Protein AF-A0A965UC72-F1 (afdb_monomer)

Nearest PDB structures (foldseek):
  8tqw-assembly1_d  TM=5.814E-01  e=2.693E+00  Homo sapiens
  7oya-assembly1_11  TM=2.912E-01  e=6.859E-01  Danio rerio
  7u1a-assembly1_H  TM=4.426E-01  e=3.911E+00  Saccharomyces cerevisiae
  8xih-assembly1_B  TM=4.339E-01  e=4.161E+00  Mucilaginibacter paludis DSM 18603
  8t2x-assembly1_eI  TM=3.510E-01  e=3.050E+00  Saccharomyces cerevisiae

Radius of gyration: 14.93 Å; Cα contacts (8 Å, |Δi|>4): 141; chains: 1; bounding box: 43×20×46 Å

Structure (mmCIF, N/CA/C/O backbone):
data_AF-A0A965UC72-F1
#
_entry.id   AF-A0A965UC72-F1
#
loop_
_atom_site.group_PDB
_atom_site.id
_atom_site.type_symbol
_atom_site.label_atom_id
_atom_site.label_alt_id
_atom_site.label_comp_id
_atom_site.label_asym_id
_atom_site.label_entity_id
_atom_site.label_seq_id
_atom_site.pdbx_PDB_ins_code
_atom_site.Cartn_x
_atom_site.Cartn_y
_atom_site.Cartn_z
_atom_site.occupancy
_atom_site.B_iso_or_equiv
_atom_site.auth_seq_id
_atom_site.auth_comp_id
_atom_site.auth_asym_id
_atom_site.auth_atom_id
_atom_site.pdbx_PDB_model_num
ATOM 1 N N . MET A 1 1 ? -15.762 -3.792 8.008 1.00 51.50 1 MET A N 1
ATOM 2 C CA . MET A 1 1 ? -15.205 -2.495 7.567 1.00 51.50 1 MET A CA 1
ATOM 3 C C . MET A 1 1 ? -15.882 -2.161 6.254 1.00 51.50 1 MET A C 1
ATOM 5 O O . MET A 1 1 ? -15.567 -2.785 5.256 1.00 51.50 1 MET A O 1
ATOM 9 N N . VAL A 1 2 ? -16.909 -1.315 6.288 1.00 37.00 2 VAL A N 1
ATOM 10 C CA . VAL A 1 2 ? -17.797 -1.073 5.145 1.00 37.00 2 VAL A CA 1
ATOM 11 C C . VAL A 1 2 ? -18.064 0.425 5.089 1.00 37.00 2 VAL A C 1
ATOM 13 O O . VAL A 1 2 ? -18.380 1.028 6.111 1.00 37.00 2 VAL A O 1
ATOM 16 N N . PHE A 1 3 ? -17.891 1.027 3.915 1.00 47.25 3 PHE A N 1
ATOM 17 C CA . PHE A 1 3 ? -18.485 2.324 3.630 1.00 47.25 3 PHE A CA 1
ATOM 18 C C . PHE A 1 3 ? -19.904 2.050 3.122 1.00 47.25 3 PHE A C 1
ATOM 20 O O . PHE A 1 3 ? -20.079 1.602 1.992 1.00 47.25 3 PHE A O 1
ATOM 27 N N . THR A 1 4 ? -20.899 2.247 3.983 1.00 43.59 4 THR A N 1
ATOM 28 C CA . THR A 1 4 ? -22.323 2.290 3.627 1.00 43.59 4 THR A CA 1
ATOM 29 C C . THR A 1 4 ? -22.887 3.652 4.037 1.00 43.59 4 THR A C 1
ATOM 31 O O . THR A 1 4 ? -22.453 4.193 5.061 1.00 43.59 4 THR A O 1
ATOM 34 N N . PRO A 1 5 ? -23.846 4.215 3.276 1.00 45.62 5 PRO A N 1
ATOM 35 C CA . PRO A 1 5 ? -24.483 5.496 3.599 1.00 45.62 5 PRO A CA 1
ATOM 36 C C . PRO A 1 5 ? -25.121 5.517 4.996 1.00 45.62 5 PRO A C 1
ATOM 38 O O . PRO A 1 5 ? -25.168 6.573 5.620 1.00 45.62 5 PRO A O 1
ATOM 41 N N . ASP A 1 6 ? -25.514 4.345 5.507 1.00 48.75 6 ASP A N 1
ATOM 42 C CA . ASP A 1 6 ? -26.247 4.206 6.771 1.00 48.75 6 ASP A CA 1
ATOM 43 C C . ASP A 1 6 ? -25.376 3.994 8.005 1.00 48.75 6 ASP A C 1
ATOM 45 O O . ASP A 1 6 ? -25.908 3.961 9.104 1.00 48.75 6 ASP A O 1
ATOM 49 N N . ASN A 1 7 ? -24.051 3.894 7.845 1.00 49.03 7 ASN A N 1
ATOM 50 C CA . ASN A 1 7 ? -23.051 4.097 8.896 1.00 49.03 7 ASN A CA 1
ATOM 51 C C . ASN A 1 7 ? -23.511 3.760 10.333 1.00 49.03 7 ASN A C 1
ATOM 53 O O . ASN A 1 7 ? -23.402 4.598 11.235 1.00 49.03 7 ASN A O 1
ATOM 57 N N . GLU A 1 8 ? -23.990 2.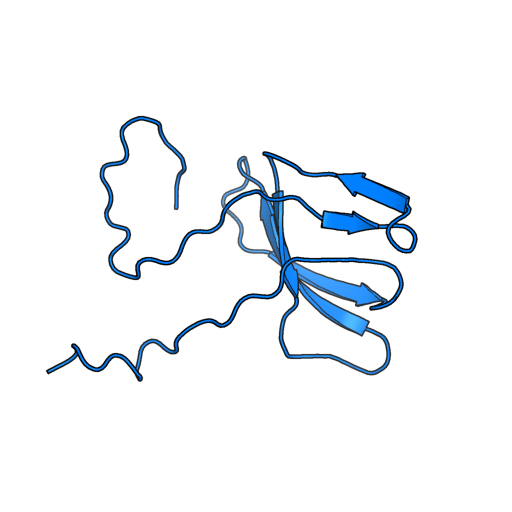532 10.558 1.00 53.53 8 GLU A N 1
ATOM 58 C CA . GLU A 1 8 ? -24.134 1.955 11.894 1.00 53.53 8 GLU A CA 1
ATOM 59 C C . GLU A 1 8 ? -22.709 1.719 12.423 1.00 53.53 8 GLU A C 1
ATOM 61 O O . GLU A 1 8 ? -22.112 0.646 12.326 1.00 53.53 8 GLU A O 1
ATOM 66 N N . LYS A 1 9 ? -22.085 2.826 12.841 1.00 54.38 9 LYS A N 1
ATOM 67 C CA . LYS A 1 9 ? -20.673 2.977 13.187 1.00 54.38 9 LYS A CA 1
ATOM 68 C C . LYS A 1 9 ? -20.319 2.131 14.408 1.00 54.38 9 LYS A C 1
ATOM 70 O O . LYS A 1 9 ? -20.274 2.647 15.518 1.00 54.38 9 LYS A O 1
ATOM 75 N N . THR A 1 10 ? -19.883 0.893 14.216 1.00 60.47 10 THR A N 1
ATOM 76 C CA . THR A 1 10 ? -19.067 0.196 15.230 1.00 60.47 10 THR A CA 1
ATOM 77 C C . THR A 1 10 ? -17.569 0.427 15.001 1.00 60.47 10 THR A C 1
ATOM 79 O O . THR A 1 10 ? -16.747 -0.454 15.252 1.00 60.47 10 THR A O 1
ATOM 82 N N . ASN A 1 11 ? -17.175 1.601 14.488 1.00 63.62 11 ASN A N 1
ATOM 83 C CA . ASN A 1 11 ? -15.765 1.984 14.406 1.00 63.62 11 ASN A CA 1
ATOM 84 C C . ASN A 1 11 ? -15.283 2.510 15.763 1.00 63.62 11 ASN A C 1
ATOM 86 O O . ASN A 1 11 ? -15.073 3.707 15.948 1.00 63.62 11 ASN A O 1
ATOM 90 N N . THR A 1 12 ? -15.124 1.600 16.718 1.00 72.00 12 THR A N 1
ATOM 91 C CA . THR A 1 12 ? -14.710 1.905 18.094 1.00 72.00 12 THR A CA 1
ATOM 92 C C . THR A 1 12 ? -13.257 2.371 18.197 1.00 72.00 12 THR A C 1
ATOM 94 O O . THR A 1 12 ? -12.859 2.921 19.220 1.00 72.00 12 THR A O 1
ATOM 97 N N . THR A 1 13 ? -12.455 2.189 17.142 1.00 74.44 13 THR A N 1
ATOM 98 C CA . THR A 1 13 ? -11.046 2.609 17.105 1.00 74.44 13 THR A CA 1
ATOM 99 C C . THR A 1 13 ? -10.841 3.983 16.474 1.00 74.44 13 THR A C 1
ATOM 101 O O . THR A 1 13 ? -9.736 4.517 16.538 1.00 74.44 13 THR A O 1
ATOM 104 N N . GLY A 1 14 ? -11.873 4.550 15.836 1.00 75.94 14 GLY A N 1
ATOM 105 C CA . GLY A 1 14 ? -11.777 5.808 15.095 1.00 75.94 14 GLY A CA 1
ATOM 106 C C . GLY A 1 14 ? -10.907 5.733 13.833 1.00 75.94 14 GLY A C 1
ATOM 107 O O . GLY A 1 14 ? -10.693 6.754 13.185 1.00 75.94 14 GLY A O 1
ATOM 108 N N . TRP A 1 15 ? -10.411 4.550 13.451 1.00 80.06 15 TRP A N 1
ATOM 109 C CA . TRP A 1 15 ? -9.567 4.379 12.269 1.00 80.06 15 TRP A CA 1
ATOM 110 C C . TRP A 1 15 ? -10.391 3.944 11.060 1.00 80.06 15 TRP A C 1
ATOM 112 O O . TRP A 1 15 ? -11.198 3.020 11.144 1.00 80.06 15 TRP A O 1
ATOM 122 N N . ASN A 1 16 ? -10.190 4.584 9.911 1.00 79.50 16 ASN A N 1
ATOM 123 C CA . ASN A 1 16 ? -10.917 4.278 8.685 1.00 79.50 16 ASN A CA 1
ATOM 124 C C . ASN A 1 16 ? -9.995 4.102 7.471 1.00 79.50 16 ASN A C 1
ATOM 126 O O . ASN A 1 16 ? -9.113 4.914 7.187 1.00 79.50 16 ASN A O 1
ATOM 130 N N . ALA A 1 17 ? -10.280 3.050 6.708 1.00 81.69 17 ALA A N 1
ATOM 131 C CA . ALA A 1 17 ? -9.596 2.662 5.482 1.00 81.69 17 ALA A CA 1
ATOM 132 C C . ALA A 1 17 ? -10.129 3.411 4.245 1.00 81.69 17 ALA A C 1
ATOM 134 O O . ALA A 1 17 ? -10.650 2.773 3.333 1.00 81.69 17 ALA A O 1
ATOM 135 N N . LEU A 1 18 ? -10.043 4.746 4.195 1.00 85.94 18 LEU A N 1
ATOM 136 C CA . LEU A 1 18 ? -10.554 5.503 3.037 1.00 85.94 18 LEU A CA 1
ATOM 137 C C . LEU A 1 18 ? -9.881 5.053 1.725 1.00 85.94 18 LEU A C 1
ATOM 139 O O . LEU A 1 18 ? -8.645 5.037 1.690 1.00 85.94 18 LEU A O 1
ATOM 143 N N . PRO A 1 19 ? -10.651 4.742 0.662 1.00 90.06 19 PRO A N 1
ATOM 144 C CA . PRO A 1 19 ? -10.117 4.336 -0.636 1.00 90.06 19 PRO A CA 1
ATOM 145 C C . PRO A 1 19 ? -9.558 5.537 -1.396 1.00 90.06 19 PRO A C 1
ATOM 147 O O . PRO A 1 19 ? -10.151 6.051 -2.340 1.00 90.06 19 PRO A O 1
ATOM 150 N N . ALA A 1 20 ? -8.413 6.019 -0.923 1.00 91.38 20 ALA A N 1
ATOM 151 C CA . ALA A 1 20 ? -7.769 7.220 -1.427 1.00 91.38 20 ALA A CA 1
ATOM 152 C C . ALA A 1 20 ? -7.004 6.994 -2.738 1.00 91.38 20 ALA A C 1
ATOM 154 O O . ALA A 1 20 ? -6.663 7.977 -3.377 1.00 91.38 20 ALA A O 1
ATOM 155 N N . GLY A 1 21 ? -6.752 5.750 -3.153 1.00 94.75 21 GLY A N 1
ATOM 156 C CA . GLY A 1 21 ? -5.915 5.431 -4.309 1.00 94.75 21 GLY A CA 1
ATOM 157 C C . GLY A 1 21 ? -4.414 5.422 -4.005 1.00 94.75 21 GLY A C 1
ATOM 158 O O . GLY A 1 21 ? -3.987 5.428 -2.847 1.00 94.75 21 GLY A O 1
ATOM 159 N N . TYR A 1 22 ? -3.617 5.355 -5.070 1.00 95.19 22 TYR A N 1
ATOM 160 C CA . TYR A 1 22 ? -2.152 5.320 -5.056 1.00 95.19 22 TYR A CA 1
ATOM 161 C C . TYR A 1 22 ? -1.592 5.854 -6.380 1.00 95.19 22 TYR A C 1
ATOM 163 O O . TYR A 1 22 ? -2.282 5.835 -7.402 1.00 95.19 22 TYR A O 1
ATOM 171 N N . ALA A 1 23 ? -0.336 6.307 -6.370 1.00 96.06 23 ALA A N 1
ATOM 172 C CA . ALA A 1 23 ? 0.378 6.691 -7.585 1.00 96.06 23 ALA A CA 1
ATOM 173 C C . ALA A 1 23 ? 1.432 5.648 -7.974 1.00 96.06 23 ALA A C 1
ATOM 175 O O . ALA A 1 23 ? 1.969 4.936 -7.123 1.00 96.06 23 ALA A O 1
ATOM 176 N N . VAL A 1 24 ? 1.727 5.568 -9.267 1.00 92.94 24 VAL A N 1
ATOM 177 C CA . VAL A 1 24 ? 2.736 4.686 -9.866 1.00 92.94 24 VAL A CA 1
ATOM 178 C C . VAL A 1 24 ? 3.579 5.454 -10.884 1.00 92.94 24 VAL A C 1
ATOM 180 O O . VAL A 1 24 ? 3.303 6.625 -11.145 1.00 92.94 24 VAL A O 1
ATOM 183 N N . LEU A 1 25 ? 4.587 4.796 -11.471 1.00 86.69 25 LEU A N 1
ATOM 184 C CA . LEU A 1 25 ? 5.441 5.357 -12.531 1.00 86.69 25 LEU A CA 1
ATOM 185 C C . LEU A 1 25 ? 6.129 6.656 -12.084 1.00 86.69 25 LEU A C 1
ATOM 187 O O . LEU A 1 25 ? 5.974 7.694 -12.710 1.00 86.69 25 LEU A O 1
ATOM 191 N N . GLY A 1 26 ? 6.799 6.645 -10.929 1.00 84.88 26 GLY A N 1
ATOM 192 C CA . GLY A 1 26 ? 7.444 7.863 -10.416 1.00 84.88 26 GLY A CA 1
ATOM 193 C C . GLY A 1 26 ? 6.462 8.966 -9.983 1.00 84.88 26 GLY A C 1
ATOM 194 O O . GLY A 1 26 ? 6.880 10.088 -9.720 1.00 84.88 26 GLY A O 1
ATOM 195 N N . GLY A 1 27 ? 5.162 8.654 -9.892 1.00 87.12 27 GLY A N 1
ATOM 196 C CA . GLY A 1 27 ? 4.108 9.598 -9.518 1.00 87.12 27 GLY A CA 1
ATOM 197 C C . GLY A 1 27 ? 3.356 10.198 -10.708 1.00 87.12 27 GLY A C 1
ATOM 198 O O . GLY A 1 27 ? 2.460 11.011 -10.501 1.00 87.12 27 GLY A O 1
ATOM 199 N N . GLU A 1 28 ? 3.673 9.785 -11.936 1.00 93.12 28 GLU A N 1
ATOM 2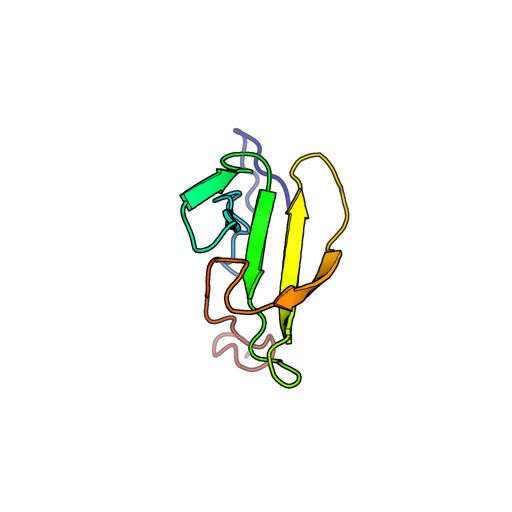00 C CA . GLU A 1 28 ? 3.052 10.299 -13.163 1.00 93.12 28 GLU A CA 1
ATOM 201 C C . GLU A 1 28 ? 1.598 9.846 -13.344 1.00 93.12 28 GLU A C 1
ATOM 203 O O . GLU A 1 28 ? 0.808 10.523 -14.001 1.00 93.12 28 GLU A O 1
ATOM 208 N N . SER A 1 29 ? 1.225 8.704 -12.759 1.00 95.19 29 SER A N 1
ATOM 209 C CA . SER A 1 29 ? -0.115 8.136 -12.898 1.00 95.19 29 SER A CA 1
ATOM 210 C C . SER A 1 29 ? -0.729 7.830 -11.543 1.00 95.19 29 SER A C 1
ATOM 212 O O . SER A 1 29 ? -0.113 7.177 -10.704 1.00 95.19 29 SER A O 1
ATOM 214 N N . PHE A 1 30 ? -1.986 8.232 -11.363 1.00 95.50 30 PHE A N 1
ATOM 215 C CA . PHE A 1 30 ? -2.770 7.988 -10.157 1.00 95.50 30 PHE A CA 1
ATOM 216 C C . PHE A 1 30 ? -3.956 7.068 -10.447 1.00 95.50 30 PHE A C 1
ATOM 218 O O . PHE A 1 30 ? -4.647 7.244 -11.448 1.00 95.50 30 PHE A O 1
ATOM 225 N N . SER A 1 31 ? -4.206 6.088 -9.579 1.00 94.50 31 SER A N 1
ATOM 226 C CA . SER A 1 31 ? -5.273 5.101 -9.771 1.00 94.50 31 SER A CA 1
ATOM 227 C C . SER A 1 31 ? -5.900 4.645 -8.452 1.00 94.50 31 SER A C 1
ATOM 229 O O . SER A 1 31 ? -5.414 4.943 -7.361 1.00 94.50 31 SER A O 1
ATOM 231 N N . GLY A 1 32 ? -7.016 3.923 -8.551 1.00 93.94 32 GLY A N 1
ATOM 232 C CA . GLY A 1 32 ? -7.712 3.322 -7.415 1.00 93.94 32 GLY A CA 1
ATOM 233 C C . GLY A 1 32 ? -8.481 4.307 -6.530 1.00 93.94 32 GLY A C 1
ATOM 234 O O . GLY A 1 32 ? -8.947 3.906 -5.467 1.00 93.94 32 GLY A O 1
ATOM 235 N N . ASN A 1 33 ? -8.639 5.571 -6.932 1.00 94.75 33 ASN A N 1
ATOM 236 C CA . ASN A 1 33 ? -9.473 6.529 -6.199 1.00 94.75 33 ASN A CA 1
ATOM 237 C C . ASN A 1 33 ? -10.915 6.005 -6.091 1.00 94.75 33 ASN A C 1
ATOM 239 O O . ASN A 1 33 ? -11.499 5.578 -7.085 1.00 94.75 33 ASN A O 1
ATOM 243 N N . GLY A 1 34 ? -11.468 5.985 -4.878 1.00 93.31 34 GLY A N 1
ATOM 244 C CA . GLY A 1 34 ? -12.806 5.465 -4.599 1.00 93.31 34 GLY A CA 1
ATOM 245 C C . GLY A 1 34 ? -12.894 3.938 -4.576 1.00 93.31 34 GLY A C 1
ATOM 246 O O . GLY A 1 34 ? -13.931 3.401 -4.198 1.00 93.31 34 GLY A O 1
ATOM 247 N N . GLN A 1 35 ? -11.813 3.230 -4.924 1.00 94.31 35 GLN A N 1
ATOM 248 C CA . GLN A 1 35 ? -11.804 1.773 -5.050 1.00 94.31 35 GLN A CA 1
ATOM 249 C C . GLN A 1 35 ? -10.803 1.086 -4.123 1.00 94.31 35 GLN A C 1
ATOM 251 O O . GLN A 1 35 ? -11.138 0.086 -3.491 1.00 94.31 35 GLN A O 1
ATOM 256 N N . THR A 1 36 ? -9.587 1.613 -4.021 1.00 94.19 36 THR A N 1
ATOM 257 C CA . THR A 1 36 ? -8.470 0.969 -3.333 1.00 94.19 36 THR A CA 1
ATOM 258 C C . THR A 1 36 ? -7.874 1.905 -2.303 1.00 94.19 36 THR A C 1
ATOM 260 O O . THR A 1 36 ? -7.513 3.045 -2.590 1.00 94.19 36 THR A O 1
ATOM 263 N N . SER A 1 37 ? -7.710 1.391 -1.097 1.00 92.62 37 SER A N 1
ATOM 264 C CA . SER A 1 37 ? -6.933 2.030 -0.048 1.00 92.62 37 SER A CA 1
ATOM 265 C C . SER A 1 37 ? -5.563 1.365 -0.007 1.00 92.62 37 SER A C 1
ATOM 267 O O . SER A 1 37 ? -5.492 0.140 0.073 1.00 92.62 37 SER A O 1
ATOM 269 N N . PHE A 1 38 ? -4.487 2.146 -0.083 1.00 94.81 38 PHE A N 1
ATOM 270 C CA . PHE A 1 38 ? -3.124 1.630 -0.203 1.00 94.81 38 PHE A CA 1
ATOM 271 C C . PHE A 1 38 ? -2.193 2.396 0.741 1.00 94.81 38 PHE A C 1
ATOM 273 O O . PHE A 1 38 ? -2.144 3.630 0.708 1.00 94.81 38 PHE A O 1
ATOM 280 N N . TRP A 1 39 ? -1.441 1.667 1.568 1.00 95.56 39 TRP A N 1
ATOM 281 C CA . TRP A 1 39 ? -0.527 2.255 2.545 1.00 95.56 39 TRP A CA 1
ATOM 282 C C . TRP A 1 39 ? 0.832 1.590 2.571 1.00 95.56 39 TRP A C 1
ATOM 284 O O . TRP A 1 39 ? 0.936 0.365 2.487 1.00 95.56 39 TRP A O 1
ATOM 294 N N . TRP A 1 40 ? 1.860 2.397 2.803 1.00 96.31 40 TRP A N 1
ATOM 295 C CA . TRP A 1 40 ? 3.170 1.879 3.165 1.00 96.31 40 TRP A CA 1
ATOM 296 C C . TRP A 1 40 ? 3.176 1.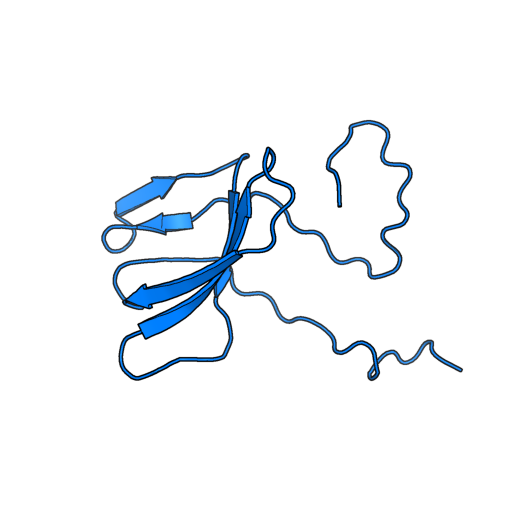321 4.592 1.00 96.31 40 TRP A C 1
ATOM 298 O O . TRP A 1 40 ? 2.570 1.880 5.507 1.00 96.31 40 TRP A O 1
ATOM 308 N N . SER A 1 41 ? 3.891 0.215 4.775 1.00 94.69 41 SER A N 1
ATOM 309 C CA . SER A 1 41 ? 4.367 -0.251 6.074 1.00 94.69 41 SER A CA 1
ATOM 310 C C . SER A 1 41 ? 5.653 0.489 6.446 1.00 94.69 41 SER A C 1
ATOM 312 O O . SER A 1 41 ? 6.384 0.960 5.577 1.00 94.69 41 SER A O 1
ATOM 314 N N . SER A 1 42 ? 5.979 0.530 7.737 1.00 94.25 42 SER A N 1
ATOM 315 C CA . SER A 1 42 ? 7.285 1.001 8.216 1.00 94.25 42 SER A CA 1
ATOM 316 C C . SER A 1 42 ? 8.427 0.017 7.923 1.00 94.25 42 SER A C 1
ATOM 318 O O . SER A 1 42 ? 9.594 0.363 8.079 1.00 94.25 42 SER A O 1
ATOM 320 N N . THR A 1 43 ? 8.106 -1.212 7.508 1.00 95.00 43 THR A N 1
ATOM 321 C CA . THR A 1 43 ? 9.080 -2.252 7.154 1.00 95.00 43 THR A CA 1
ATOM 322 C C . THR A 1 43 ? 9.523 -2.131 5.698 1.00 95.00 43 THR A C 1
ATOM 324 O O . THR A 1 43 ? 8.703 -1.933 4.799 1.00 95.00 43 THR A O 1
ATOM 327 N N . ALA A 1 44 ? 10.815 -2.340 5.455 1.00 95.69 44 ALA A N 1
ATOM 328 C CA . ALA A 1 44 ? 11.401 -2.391 4.124 1.00 95.69 44 ALA A CA 1
ATOM 329 C C . ALA A 1 44 ? 12.587 -3.360 4.074 1.00 95.69 44 ALA A C 1
ATOM 331 O O . ALA A 1 44 ? 13.193 -3.644 5.106 1.00 95.69 44 ALA A O 1
A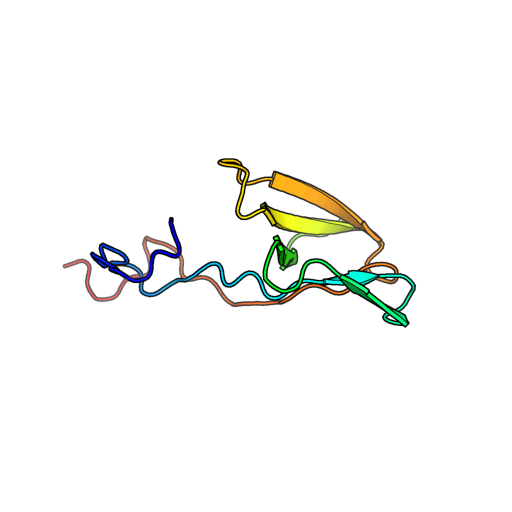TOM 332 N N . ASP A 1 45 ?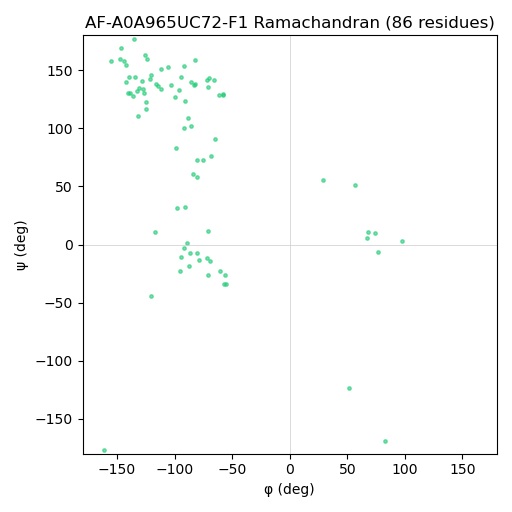 12.925 -3.802 2.866 1.00 96.44 45 ASP A N 1
ATOM 333 C CA . ASP A 1 45 ? 14.131 -4.567 2.554 1.00 96.44 45 ASP A CA 1
ATOM 334 C C . ASP A 1 45 ? 14.819 -3.949 1.327 1.00 96.44 45 ASP A C 1
ATOM 336 O O . ASP A 1 45 ? 14.272 -3.937 0.222 1.00 96.44 45 ASP A O 1
ATOM 340 N N . GLY A 1 46 ? 15.983 -3.331 1.535 1.00 96.19 46 GLY A N 1
ATOM 341 C CA . GLY A 1 46 ? 16.666 -2.544 0.506 1.00 96.19 46 GLY A CA 1
ATOM 342 C C . GLY A 1 46 ? 15.749 -1.493 -0.139 1.00 9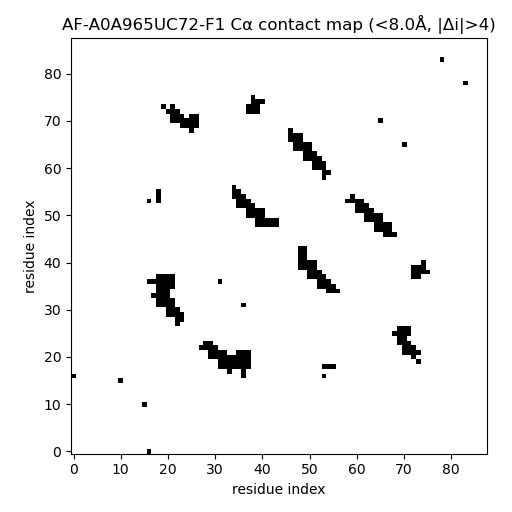6.19 46 GLY A C 1
ATOM 343 O O . GLY A 1 46 ? 15.154 -0.651 0.548 1.00 96.19 46 GLY A O 1
ATOM 344 N N . ASN A 1 47 ? 15.610 -1.555 -1.467 1.00 96.00 47 ASN A N 1
ATOM 345 C CA . ASN A 1 47 ? 14.736 -0.668 -2.247 1.00 96.00 47 ASN A CA 1
ATOM 346 C C . ASN A 1 47 ? 13.260 -1.086 -2.237 1.00 96.00 47 ASN A C 1
ATOM 348 O O . ASN A 1 47 ? 12.416 -0.337 -2.722 1.00 96.00 47 ASN A O 1
ATOM 352 N N . GLN A 1 48 ? 12.925 -2.245 -1.670 1.00 97.31 48 GLN A N 1
ATOM 353 C CA . GLN A 1 48 ? 11.555 -2.735 -1.592 1.00 97.31 48 GLN A CA 1
ATOM 354 C C . GLN A 1 48 ? 10.899 -2.269 -0.289 1.00 97.31 48 GLN A C 1
ATOM 356 O O . GLN A 1 48 ? 11.401 -2.501 0.811 1.00 97.31 48 GLN A O 1
ATOM 361 N N . GLY A 1 49 ? 9.769 -1.578 -0.396 1.00 96.81 49 GLY A N 1
ATOM 362 C CA . GLY A 1 49 ? 8.890 -1.271 0.730 1.00 96.81 49 GLY A CA 1
ATOM 363 C C . GLY A 1 49 ? 7.782 -2.311 0.828 1.00 96.81 49 GLY A C 1
ATOM 364 O O . GLY A 1 49 ? 7.275 -2.766 -0.197 1.00 96.81 49 GLY A O 1
ATOM 365 N N . TYR A 1 50 ? 7.372 -2.675 2.041 1.00 97.38 50 TYR A N 1
ATOM 366 C CA . TYR A 1 50 ? 6.157 -3.469 2.233 1.00 97.38 50 TYR A CA 1
ATOM 367 C C . TYR A 1 50 ? 4.943 -2.550 2.236 1.00 97.38 50 TYR A C 1
ATOM 369 O O . TYR A 1 50 ? 4.958 -1.516 2.898 1.00 97.38 50 TYR A O 1
ATOM 377 N N . TYR A 1 51 ? 3.863 -2.941 1.571 1.00 95.56 51 TYR A N 1
ATOM 378 C CA . TYR A 1 51 ? 2.606 -2.202 1.582 1.00 95.56 51 TYR A CA 1
ATOM 379 C C . TYR A 1 51 ? 1.425 -3.071 2.003 1.00 95.56 51 TYR A C 1
ATOM 381 O O . TYR A 1 51 ? 1.473 -4.304 1.995 1.00 95.56 51 TYR A O 1
ATOM 389 N N . ARG A 1 52 ? 0.337 -2.396 2.369 1.00 94.75 52 ARG A N 1
ATOM 390 C CA . ARG A 1 52 ? -0.975 -2.975 2.646 1.00 94.75 52 ARG A CA 1
ATOM 391 C C . ARG A 1 52 ? -2.003 -2.361 1.711 1.00 94.75 52 ARG A C 1
ATOM 393 O O . ARG A 1 52 ? -1.951 -1.157 1.468 1.00 94.75 52 ARG A O 1
ATOM 400 N N . LEU A 1 53 ? -2.955 -3.162 1.239 1.00 94.12 53 LEU A N 1
ATOM 401 C CA . LEU A 1 53 ? -4.085 -2.640 0.476 1.00 94.12 53 LEU A CA 1
ATOM 402 C C . LEU A 1 53 ? -5.403 -3.345 0.782 1.00 94.12 53 LEU A C 1
ATOM 404 O O . LEU A 1 53 ? -5.429 -4.512 1.184 1.00 94.12 53 LEU A O 1
ATOM 408 N N . ILE A 1 54 ? -6.489 -2.614 0.552 1.00 93.31 54 ILE A N 1
ATOM 409 C CA . ILE A 1 54 ? -7.869 -3.105 0.562 1.00 93.31 54 ILE A CA 1
ATOM 410 C C . ILE A 1 54 ? -8.547 -2.568 -0.692 1.00 93.31 54 ILE A C 1
ATOM 412 O O . ILE A 1 54 ? -8.455 -1.375 -0.967 1.00 93.31 54 ILE A O 1
ATOM 416 N N . HIS A 1 55 ? -9.244 -3.432 -1.423 1.00 92.75 55 HIS A N 1
ATOM 417 C CA . HIS A 1 55 ? -10.125 -3.033 -2.518 1.00 92.75 55 HIS A CA 1
ATOM 418 C C . HIS A 1 55 ? -11.581 -3.110 -2.043 1.00 92.75 55 HIS A C 1
ATOM 420 O O . HIS A 1 55 ? -11.952 -4.084 -1.392 1.00 92.75 55 HIS A O 1
ATOM 426 N N . TYR A 1 56 ? -12.417 -2.126 -2.376 1.00 88.50 56 TYR A N 1
ATOM 427 C CA . TYR A 1 56 ? -13.787 -1.993 -1.855 1.00 88.50 56 TYR A CA 1
ATOM 428 C C . TYR A 1 56 ? -14.660 -3.235 -2.094 1.00 88.50 56 TYR A C 1
ATOM 430 O O . TYR A 1 56 ? -15.502 -3.573 -1.268 1.00 88.50 56 TYR A O 1
ATOM 438 N N . ALA A 1 57 ? -14.439 -3.924 -3.216 1.00 91.44 57 ALA A N 1
ATOM 439 C CA . ALA A 1 57 ? -15.190 -5.114 -3.609 1.00 91.44 57 ALA A CA 1
ATOM 440 C C . ALA A 1 57 ? -14.591 -6.436 -3.090 1.00 91.44 57 ALA A C 1
ATOM 442 O O . ALA A 1 57 ? -15.098 -7.505 -3.419 1.00 91.44 57 ALA A O 1
ATOM 443 N N . VAL A 1 58 ? -13.490 -6.398 -2.330 1.00 88.62 58 VAL A N 1
ATOM 444 C CA . VAL A 1 58 ? -12.778 -7.604 -1.890 1.00 88.62 58 VAL A CA 1
ATOM 445 C C . VAL A 1 58 ? -12.648 -7.606 -0.374 1.00 88.62 58 VAL A C 1
ATOM 447 O O . VAL A 1 58 ? -12.018 -6.732 0.215 1.00 88.62 58 VAL A O 1
ATOM 450 N N . ASN A 1 59 ? -13.163 -8.654 0.270 1.00 86.38 59 ASN A N 1
ATOM 451 C CA . ASN A 1 59 ? -12.993 -8.862 1.707 1.00 86.38 59 ASN A CA 1
ATOM 452 C C . ASN A 1 59 ? -11.618 -9.477 2.030 1.00 86.38 59 ASN A C 1
ATOM 454 O O . ASN A 1 59 ? -11.516 -10.583 2.559 1.00 86.38 59 ASN A O 1
ATOM 458 N N . ARG A 1 60 ? -10.540 -8.790 1.638 1.00 87.75 60 ARG A N 1
ATOM 459 C CA . ARG A 1 60 ? -9.162 -9.233 1.868 1.00 87.75 60 ARG A CA 1
ATOM 460 C C . ARG A 1 60 ? -8.278 -8.053 2.230 1.00 87.75 60 ARG A C 1
ATOM 462 O O . ARG A 1 60 ? -8.221 -7.063 1.506 1.00 87.75 60 ARG A O 1
ATOM 469 N N . PHE A 1 61 ? -7.529 -8.215 3.316 1.00 89.12 61 PHE A N 1
ATOM 470 C CA . PHE A 1 61 ? -6.430 -7.326 3.663 1.00 89.12 61 PHE A CA 1
ATOM 471 C C . PHE A 1 61 ? -5.130 -7.877 3.080 1.00 89.12 61 PHE A C 1
ATOM 473 O O . PHE A 1 61 ? -4.552 -8.831 3.602 1.00 89.12 61 PHE A O 1
ATOM 480 N N . SER A 1 62 ? -4.701 -7.311 1.957 1.00 93.56 62 SER A N 1
ATOM 481 C CA . SER A 1 62 ? -3.554 -7.810 1.199 1.00 93.56 62 SER A CA 1
ATOM 482 C C . SER A 1 62 ? -2.257 -7.123 1.620 1.00 93.56 62 SER A C 1
ATOM 484 O O . SER A 1 62 ? -2.258 -5.981 2.083 1.00 93.56 62 SER A O 1
ATOM 486 N N . CYS A 1 63 ? -1.139 -7.821 1.434 1.00 93.75 63 CYS A N 1
ATOM 487 C CA . CYS A 1 63 ? 0.206 -7.293 1.619 1.00 93.75 63 CYS A CA 1
ATOM 488 C C . CYS A 1 63 ? 1.141 -7.803 0.528 1.00 93.75 63 CYS A C 1
ATOM 490 O O . CYS A 1 63 ? 1.025 -8.955 0.111 1.00 93.75 63 CYS A O 1
ATOM 492 N N . ALA A 1 64 ? 2.066 -6.954 0.101 1.00 95.69 64 ALA A N 1
ATOM 493 C CA . ALA A 1 64 ? 3.121 -7.287 -0.849 1.00 95.69 64 ALA A CA 1
ATOM 494 C C . ALA A 1 64 ? 4.240 -6.238 -0.754 1.00 95.69 64 ALA A C 1
ATOM 496 O O . ALA A 1 64 ? 4.191 -5.352 0.105 1.00 95.69 64 ALA A O 1
ATOM 497 N N . THR A 1 65 ? 5.252 -6.357 -1.609 1.00 96.75 65 THR A N 1
ATOM 498 C CA . THR A 1 65 ? 6.349 -5.396 -1.723 1.00 96.75 65 THR A CA 1
ATOM 499 C C . THR A 1 65 ? 6.304 -4.659 -3.053 1.00 96.75 65 THR A C 1
ATOM 501 O O . THR A 1 65 ? 5.820 -5.195 -4.051 1.00 96.75 65 THR A O 1
ATOM 504 N N . ALA A 1 66 ? 6.808 -3.430 -3.072 1.00 95.31 66 ALA A N 1
ATOM 505 C CA . ALA A 1 66 ? 7.086 -2.699 -4.302 1.00 95.31 66 ALA A CA 1
ATOM 506 C C . ALA A 1 66 ? 8.350 -1.853 -4.152 1.00 95.31 66 ALA A C 1
ATOM 508 O O . ALA A 1 66 ? 8.732 -1.485 -3.038 1.00 95.31 66 ALA A O 1
ATOM 509 N N . ASP A 1 67 ? 8.965 -1.514 -5.284 1.00 95.06 67 ASP A N 1
ATOM 510 C CA . ASP A 1 67 ? 10.064 -0.558 -5.304 1.00 95.06 67 ASP A CA 1
ATOM 511 C C . ASP A 1 67 ? 9.574 0.806 -4.797 1.00 95.06 67 ASP A C 1
ATOM 513 O O . ASP A 1 67 ? 8.561 1.337 -5.265 1.00 95.06 67 ASP A O 1
ATOM 517 N N . LYS A 1 68 ? 10.301 1.367 -3.828 1.00 92.81 68 LYS A N 1
ATOM 518 C CA . LYS A 1 68 ? 9.982 2.645 -3.179 1.00 92.81 68 LYS A CA 1
ATOM 519 C C . LYS A 1 68 ? 9.951 3.829 -4.152 1.00 92.81 68 LYS A C 1
ATOM 521 O O . LYS A 1 68 ? 9.323 4.832 -3.839 1.00 92.81 68 LYS A O 1
ATOM 526 N N . SER A 1 69 ? 10.630 3.729 -5.295 1.00 93.88 69 SER A N 1
ATOM 527 C CA . SER A 1 69 ? 10.638 4.753 -6.350 1.00 93.88 69 SER A CA 1
ATOM 528 C C . SER A 1 69 ? 9.497 4.596 -7.361 1.00 93.88 69 SER A C 1
ATOM 530 O O . SER A 1 69 ? 9.162 5.538 -8.075 1.00 93.88 69 SER A O 1
ATOM 532 N N . ALA A 1 70 ? 8.877 3.414 -7.426 1.00 93.69 70 ALA A N 1
A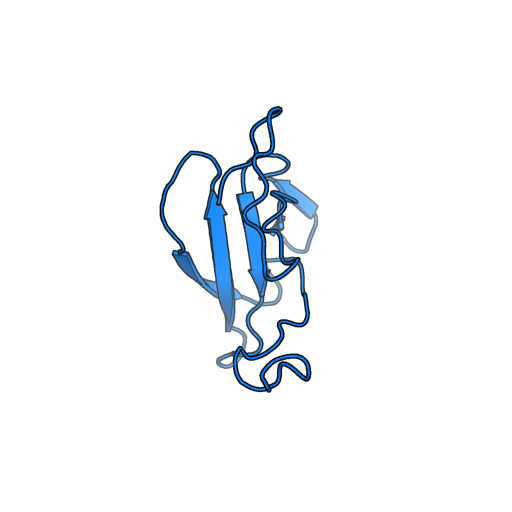TOM 533 C CA . ALA A 1 70 ? 7.868 3.102 -8.432 1.00 93.69 70 ALA A CA 1
ATOM 534 C C . ALA A 1 70 ? 6.433 3.338 -7.949 1.00 93.69 70 ALA A C 1
ATOM 536 O O . ALA A 1 70 ? 5.543 3.503 -8.783 1.00 93.69 70 ALA A O 1
ATOM 537 N N . VAL A 1 71 ? 6.198 3.326 -6.632 1.00 94.38 71 VAL A N 1
ATOM 538 C CA . VAL A 1 71 ? 4.864 3.411 -6.022 1.00 94.38 71 VAL A CA 1
ATOM 539 C C . VAL A 1 71 ? 4.825 4.507 -4.965 1.00 94.38 71 VAL A C 1
ATOM 541 O O . VAL A 1 71 ? 5.741 4.660 -4.164 1.00 94.38 71 VAL A O 1
ATOM 544 N N . TYR A 1 72 ? 3.718 5.238 -4.917 1.00 94.31 72 TYR A N 1
ATOM 545 C CA . TYR A 1 72 ? 3.458 6.261 -3.915 1.00 94.31 72 TYR A CA 1
ATOM 546 C C . TYR A 1 72 ? 2.140 5.934 -3.236 1.00 94.31 72 TYR A C 1
ATOM 548 O O . TYR A 1 72 ? 1.077 5.909 -3.859 1.00 94.31 72 TYR A O 1
ATOM 556 N N . ALA A 1 73 ? 2.226 5.661 -1.943 1.00 94.12 73 ALA A N 1
ATOM 557 C CA . ALA A 1 73 ? 1.110 5.242 -1.122 1.00 94.12 73 ALA A CA 1
ATOM 558 C C . ALA A 1 73 ? 0.933 6.173 0.074 1.00 94.12 73 ALA A C 1
ATOM 560 O O . ALA A 1 73 ? 1.864 6.862 0.497 1.00 94.12 73 ALA A O 1
ATOM 561 N N . SER A 1 74 ? -0.267 6.160 0.651 1.00 93.56 74 SER A N 1
ATOM 562 C CA . SER A 1 74 ? -0.546 6.934 1.855 1.00 93.56 74 SER A CA 1
ATOM 563 C C . SER A 1 74 ? 0.277 6.404 3.035 1.00 93.56 74 SER A C 1
ATOM 565 O O . SER A 1 74 ? 0.444 5.198 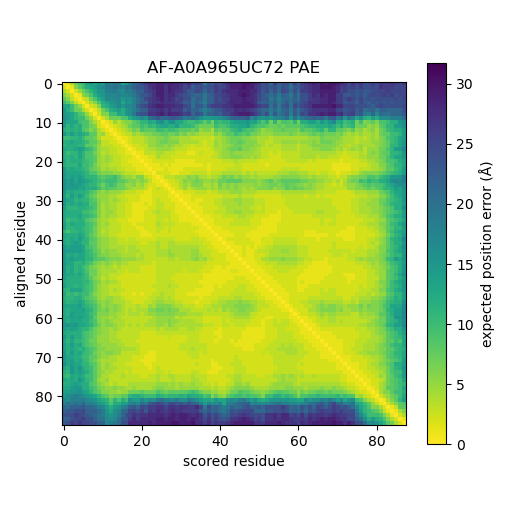3.213 1.00 93.56 74 SER A O 1
ATOM 567 N N . VAL A 1 75 ? 0.767 7.306 3.881 1.00 92.56 75 VAL A N 1
ATOM 568 C CA . VAL A 1 75 ? 1.405 6.967 5.158 1.00 92.56 75 VAL A CA 1
ATOM 569 C C . VAL A 1 75 ? 0.501 7.460 6.276 1.00 92.56 75 VAL A C 1
ATOM 571 O O . VAL A 1 75 ? 0.006 8.586 6.231 1.00 92.56 75 VAL A O 1
ATOM 574 N N . ARG A 1 76 ? 0.262 6.612 7.278 1.00 88.31 76 ARG A N 1
ATOM 575 C CA . ARG A 1 76 ? -0.494 6.969 8.481 1.00 88.31 76 ARG A CA 1
ATOM 576 C C . ARG A 1 76 ? 0.132 6.302 9.693 1.00 88.31 76 ARG A C 1
ATOM 578 O O . ARG A 1 76 ? 0.490 5.129 9.636 1.00 88.31 76 ARG A O 1
ATOM 585 N N . CYS A 1 77 ? 0.202 7.029 10.800 1.00 87.56 77 CYS A N 1
ATOM 586 C CA . CYS A 1 77 ? 0.507 6.424 12.088 1.00 87.56 77 CYS A CA 1
ATOM 587 C C . CYS A 1 77 ? -0.693 5.585 12.542 1.00 87.56 77 CYS A C 1
ATOM 589 O O . CYS A 1 77 ? -1.841 6.025 12.449 1.00 87.56 77 CYS A O 1
ATOM 591 N N . VAL A 1 78 ? -0.427 4.379 13.036 1.00 84.19 78 VAL A N 1
ATOM 592 C CA . VAL A 1 78 ? -1.436 3.500 13.635 1.00 84.19 78 VAL A CA 1
ATOM 593 C C . VAL A 1 78 ? -1.104 3.296 15.106 1.00 84.19 78 VAL A C 1
ATOM 595 O O . VAL A 1 78 ? 0.059 3.132 15.472 1.00 84.19 78 VAL A O 1
ATOM 598 N N . ARG A 1 79 ? -2.127 3.327 15.959 1.00 82.06 79 ARG A N 1
ATOM 599 C CA . ARG A 1 79 ? -1.975 3.091 17.395 1.00 82.06 79 ARG A CA 1
ATOM 600 C C . ARG A 1 79 ? -1.956 1.588 17.671 1.00 82.06 79 ARG A C 1
ATOM 602 O O . ARG A 1 79 ? -2.769 0.854 17.110 1.00 82.06 79 ARG A O 1
ATOM 609 N N . LYS A 1 80 ? -1.067 1.132 18.556 1.00 81.75 80 LYS A N 1
ATOM 610 C CA . LYS A 1 80 ? -1.110 -0.246 19.063 1.00 81.75 80 LYS A CA 1
ATOM 611 C C . LYS A 1 80 ? -2.322 -0.417 19.971 1.00 81.75 80 LYS A C 1
ATOM 613 O O . LYS A 1 80 ? -2.658 0.481 20.733 1.00 81.75 80 LYS A O 1
ATOM 618 N N . VAL A 1 81 ? -2.954 -1.585 19.922 1.00 71.94 81 VAL A N 1
ATOM 619 C CA . VAL A 1 81 ? -4.154 -1.876 20.727 1.00 71.94 81 VAL A CA 1
ATOM 620 C C . VAL A 1 81 ? -3.895 -1.689 22.230 1.00 71.94 81 VAL A C 1
ATOM 622 O O . VAL A 1 81 ? -4.767 -1.196 22.936 1.00 71.94 81 VAL A O 1
ATOM 625 N N . ASN A 1 82 ? -2.677 -1.984 22.688 1.00 70.94 82 ASN A N 1
ATOM 626 C CA . ASN A 1 82 ? -2.312 -1.971 24.107 1.00 70.94 82 ASN A CA 1
ATOM 627 C C . ASN A 1 82 ? -1.857 -0.593 24.622 1.00 70.94 82 ASN A C 1
ATOM 629 O O . ASN A 1 82 ? -1.689 -0.432 25.822 1.00 70.94 82 ASN A O 1
ATOM 633 N N . ASP A 1 83 ? -1.696 0.399 23.741 1.00 68.00 83 ASP A N 1
ATOM 634 C CA . ASP A 1 83 ? -1.334 1.777 24.109 1.00 68.00 83 ASP A CA 1
ATOM 635 C C . ASP A 1 83 ? -2.594 2.667 24.170 1.00 68.00 83 ASP A C 1
ATOM 637 O O . ASP A 1 83 ? -2.573 3.846 23.807 1.00 68.00 83 ASP A O 1
ATOM 641 N N . ASN A 1 84 ? -3.741 2.086 24.538 1.00 60.53 84 ASN A N 1
ATOM 642 C CA . ASN A 1 84 ? -4.998 2.808 24.694 1.00 60.53 84 ASN A CA 1
ATOM 643 C C . ASN A 1 84 ? -5.092 3.350 26.133 1.00 60.53 84 ASN A C 1
ATOM 645 O O . ASN A 1 84 ? -5.352 2.561 27.034 1.00 60.53 84 ASN A O 1
ATOM 649 N N . PRO A 1 85 ? -4.979 4.669 26.375 1.00 56.75 85 PRO A N 1
ATOM 650 C CA . PRO A 1 85 ? -5.142 5.252 27.714 1.00 56.75 85 PRO A CA 1
ATOM 651 C C . PRO A 1 85 ? -6.600 5.226 28.223 1.00 56.75 85 PRO A C 1
ATOM 653 O O . PRO A 1 85 ? -6.926 5.918 29.174 1.00 56.75 85 PRO A O 1
ATOM 656 N N . LEU A 1 86 ? -7.484 4.485 27.546 1.00 59.28 86 LEU A N 1
ATOM 657 C CA . LEU A 1 86 ? -8.894 4.271 27.890 1.00 59.28 86 LEU A CA 1
ATOM 658 C C . LEU A 1 86 ? -9.190 2.791 28.196 1.00 59.28 86 LEU A C 1
ATOM 660 O O . LEU A 1 86 ? -10.349 2.388 28.202 1.00 59.28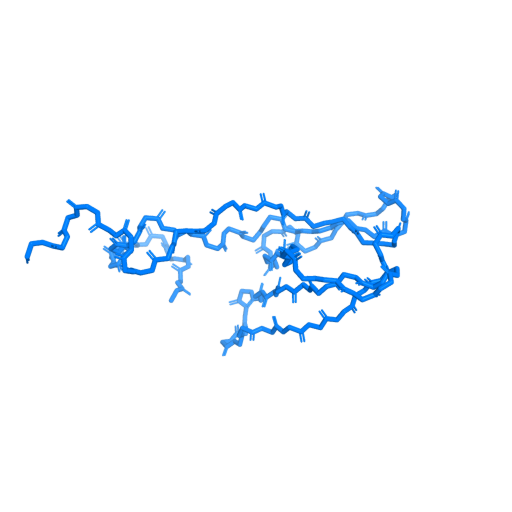 86 LEU A O 1
ATOM 664 N N . ALA A 1 87 ? -8.154 1.962 28.335 1.00 52.69 87 ALA A N 1
ATOM 665 C CA . ALA A 1 87 ? -8.278 0.619 28.880 1.00 52.69 87 ALA A CA 1
ATOM 666 C C . ALA A 1 87 ? -7.859 0.682 30.354 1.00 52.69 87 ALA A C 1
ATOM 668 O O . ALA A 1 87 ? -6.694 0.445 30.672 1.00 52.69 87 ALA A O 1
ATOM 669 N N . ASP A 1 88 ? -8.813 1.083 31.194 1.00 48.19 88 ASP A N 1
ATOM 670 C CA . ASP A 1 88 ? -8.814 0.788 32.629 1.00 48.19 88 ASP A CA 1
ATOM 671 C C . ASP A 1 88 ? -9.267 -0.666 32.844 1.00 48.19 88 ASP A C 1
ATOM 673 O O . ASP A 1 88 ? -10.240 -1.085 32.166 1.00 48.19 88 ASP A O 1
#

pLDDT: mean 83.47, std 16.4, range [37.0, 97.38]

Foldseek 3Di:
DADDPVCPDPVPVPDDQQQCFKAFDQRPDTDRHRFKAKEWDPDADVQKTKMWMDGNPDPDTDIDIDGPRGIGHDYDDDDDPVPDPPPD

Sequence (88 aa):
MVFTPDNEKTNTTGWNALPAGYAVLGGESFSGNGQTSFWWSSTADGNQGYYRLIHYAVNRFSCATADKSAVYASVRCVRKVNDNPLAD

Solvent-accessible surface area (backbone atoms only — not comparable to full-atom values): 5551 Å² total; per-residue (Å²): 142,79,96,53,98,77,64,82,74,80,60,85,79,77,73,78,84,65,32,71,16,38,26,29,72,71,62,79,43,77,47,44,64,79,38,21,20,36,30,55,49,98,52,66,58,91,64,31,32,33,33,38,36,38,43,78,93,46,101,50,86,44,73,55,71,44,48,59,70,43,50,47,54,48,78,76,91,77,82,59,85,87,75,44,97,80,72,127

Secondary structure (DSSP, 8-state):
----TT-----TT-------BEEEGGGTEEE-TTTEEEEEEEEEETTEEEEEEEETT----EEEEEETTTEE-B------TT--TT--

Mean predicted aligned error: 7.86 Å